Protein AF-A0A3N5ZL78-F1 (afdb_monomer_lite)

Sequence (47 aa):
GILCGISSGAAAFAALKVAARPESAGKLIVAILASTGERYISTELFQ

Secondary structure (DSSP, 8-state):
---B-HHHHHHHHHHHHHHTSGGGTTPPP-----SBGGGGTTSGGG-

Structure (mmCIF, N/CA/C/O backbone):
data_AF-A0A3N5ZL78-F1
#
_entry.id   AF-A0A3N5ZL78-F1
#
loop_
_atom_site.group_PDB
_atom_site.id
_atom_site.type_symbol
_atom_site.label_atom_id
_atom_site.label_alt_id
_atom_site.label_comp_id
_atom_site.label_asym_id
_atom_site.label_entity_id
_atom_site.label_seq_id
_atom_site.pdbx_PDB_ins_code
_atom_site.Cartn_x
_atom_site.Cartn_y
_atom_site.Cartn_z
_atom_site.occupancy
_atom_site.B_iso_or_equiv
_atom_site.auth_seq_id
_atom_site.auth_comp_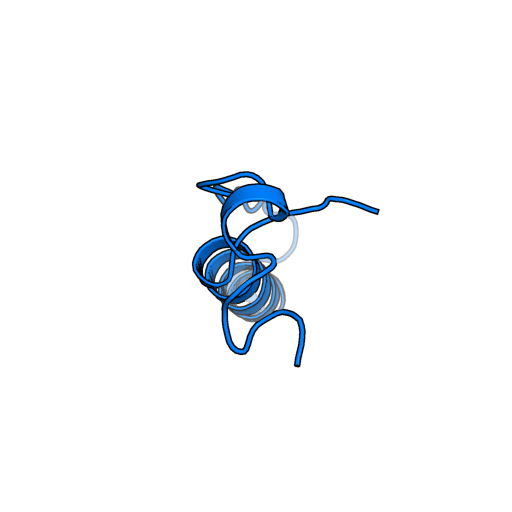id
_atom_site.auth_asym_id
_atom_site.auth_atom_id
_atom_site.pdbx_PDB_model_num
ATOM 1 N N . GLY A 1 1 ? -7.023 8.393 -11.838 1.00 91.50 1 GLY A N 1
ATOM 2 C CA . GLY A 1 1 ? -6.374 7.450 -10.902 1.00 91.50 1 GLY A CA 1
ATOM 3 C C . GLY A 1 1 ? -5.017 7.988 -10.488 1.00 91.50 1 GLY A C 1
ATOM 4 O O . GLY A 1 1 ? -4.625 9.026 -11.005 1.00 91.50 1 GLY A O 1
ATOM 5 N N . ILE A 1 2 ? -4.312 7.306 -9.582 1.00 96.88 2 ILE A N 1
ATOM 6 C CA . ILE A 1 2 ? -2.932 7.646 -9.195 1.00 96.88 2 ILE A CA 1
ATOM 7 C C . ILE A 1 2 ? -2.003 6.582 -9.785 1.00 96.88 2 ILE A C 1
ATOM 9 O O . ILE A 1 2 ? -2.051 5.425 -9.374 1.00 96.88 2 ILE A O 1
ATOM 13 N N . LEU A 1 3 ? -1.186 6.965 -10.767 1.00 97.50 3 LEU A N 1
ATOM 14 C CA . LEU A 1 3 ? -0.227 6.064 -11.405 1.00 97.50 3 LEU A CA 1
ATOM 15 C C . LEU A 1 3 ? 1.007 5.915 -10.505 1.00 97.50 3 LEU A C 1
ATOM 17 O O . LEU A 1 3 ? 1.855 6.806 -10.462 1.00 97.50 3 LEU A O 1
ATOM 21 N N . CYS A 1 4 ? 1.118 4.801 -9.784 1.00 98.19 4 CYS A N 1
ATOM 22 C CA . CYS A 1 4 ? 2.163 4.580 -8.782 1.00 98.19 4 CYS A CA 1
ATOM 23 C C . CYS A 1 4 ? 2.822 3.201 -8.911 1.00 98.19 4 CYS A C 1
ATOM 25 O O . CYS A 1 4 ? 2.294 2.308 -9.569 1.00 98.19 4 CYS A O 1
ATOM 27 N N . GLY A 1 5 ? 4.002 3.051 -8.309 1.00 98.19 5 GLY A N 1
ATOM 28 C CA . GLY A 1 5 ? 4.756 1.797 -8.333 1.00 98.19 5 GLY A CA 1
ATOM 29 C C . GLY A 1 5 ? 4.196 0.702 -7.416 1.00 98.19 5 GLY A C 1
ATOM 30 O O . GLY A 1 5 ? 3.362 0.946 -6.544 1.00 98.19 5 GLY A O 1
ATOM 31 N N . ILE A 1 6 ? 4.743 -0.508 -7.555 1.00 98.12 6 ILE A N 1
ATOM 32 C CA . ILE A 1 6 ? 4.312 -1.731 -6.847 1.00 98.12 6 ILE A CA 1
ATOM 33 C C . ILE A 1 6 ? 4.285 -1.538 -5.319 1.00 98.12 6 ILE A C 1
ATOM 35 O O . ILE A 1 6 ? 3.297 -1.863 -4.658 1.00 98.12 6 ILE A O 1
ATOM 39 N N . SER A 1 7 ? 5.345 -0.952 -4.745 1.00 98.06 7 SER A N 1
ATOM 40 C CA . SER A 1 7 ? 5.435 -0.709 -3.296 1.00 98.06 7 SER A CA 1
ATOM 41 C C . SER A 1 7 ? 4.381 0.278 -2.787 1.00 98.06 7 SER A C 1
ATOM 43 O O . SER A 1 7 ? 3.949 0.171 -1.642 1.00 98.06 7 SER A O 1
ATOM 45 N N . SER A 1 8 ? 3.916 1.195 -3.639 1.00 98.31 8 SER A N 1
ATOM 46 C CA . SER A 1 8 ? 2.841 2.138 -3.312 1.00 98.31 8 SER A CA 1
ATOM 47 C C . SER A 1 8 ? 1.499 1.418 -3.178 1.00 98.31 8 SER A C 1
ATOM 49 O O . SER A 1 8 ? 0.744 1.693 -2.248 1.00 98.31 8 SER A O 1
ATOM 51 N N . GLY A 1 9 ? 1.232 0.442 -4.053 1.00 97.94 9 GLY A N 1
ATOM 52 C CA . GLY A 1 9 ? 0.073 -0.444 -3.933 1.00 97.94 9 GLY A CA 1
ATOM 53 C C . GLY A 1 9 ? 0.113 -1.272 -2.646 1.00 97.94 9 GLY A C 1
ATOM 54 O O . GLY A 1 9 ? -0.884 -1.344 -1.929 1.00 97.94 9 GLY A O 1
ATOM 55 N N . ALA A 1 10 ? 1.281 -1.820 -2.294 1.00 98.56 10 ALA A N 1
ATOM 56 C CA . ALA A 1 10 ? 1.467 -2.546 -1.036 1.00 98.56 10 ALA A CA 1
ATOM 57 C C . ALA A 1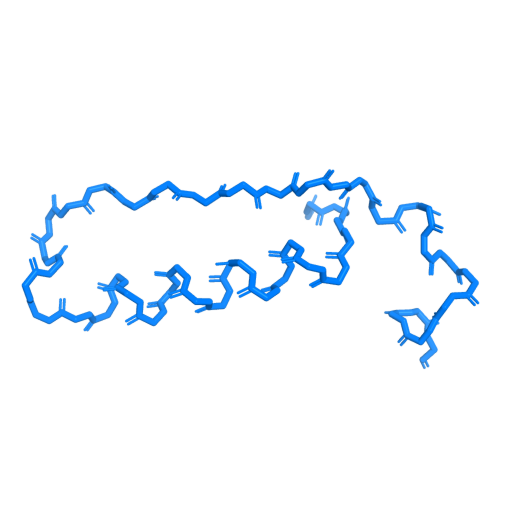 10 ? 1.231 -1.651 0.197 1.00 98.56 10 ALA A C 1
ATOM 59 O O . ALA A 1 10 ? 0.538 -2.056 1.132 1.00 98.56 10 ALA A O 1
ATOM 60 N N . ALA A 1 11 ? 1.749 -0.418 0.182 1.00 98.81 11 ALA A N 1
ATOM 61 C CA . ALA A 1 11 ? 1.529 0.555 1.249 1.00 98.81 11 ALA A CA 1
ATOM 62 C C . ALA A 1 11 ? 0.044 0.929 1.384 1.00 98.81 11 ALA A C 1
ATOM 64 O O . ALA A 1 11 ? -0.486 0.940 2.494 1.00 98.81 11 ALA A O 1
ATOM 65 N N . ALA A 1 12 ? -0.649 1.167 0.265 1.00 98.50 12 ALA A N 1
ATOM 66 C CA . ALA A 1 12 ? -2.083 1.446 0.258 1.00 98.50 12 ALA A CA 1
ATOM 67 C C . ALA A 1 12 ? -2.902 0.256 0.788 1.00 98.50 12 ALA A C 1
ATOM 69 O O . ALA A 1 12 ? -3.785 0.438 1.626 1.00 98.50 12 ALA A O 1
ATOM 70 N N . PHE A 1 13 ? -2.575 -0.971 0.372 1.00 98.62 13 PHE A N 1
ATOM 71 C CA . PHE A 1 13 ? -3.219 -2.183 0.879 1.00 98.62 13 PHE A CA 1
ATOM 72 C C . PHE A 1 13 ? -3.046 -2.328 2.396 1.00 98.62 13 PHE A C 1
ATOM 74 O O . PHE A 1 13 ? -4.023 -2.547 3.115 1.00 98.62 13 PHE A O 1
ATOM 81 N N . ALA A 1 14 ? -1.822 -2.156 2.905 1.00 98.75 14 ALA A N 1
ATOM 82 C CA . ALA A 1 14 ? -1.548 -2.210 4.337 1.00 98.75 14 ALA A CA 1
ATOM 83 C C . ALA A 1 14 ? -2.288 -1.102 5.104 1.00 98.75 14 ALA A C 1
ATOM 85 O O . ALA A 1 14 ? -2.878 -1.372 6.150 1.00 98.75 14 ALA A O 1
ATOM 86 N N . ALA A 1 15 ? -2.324 0.120 4.566 1.00 98.81 15 ALA A N 1
ATOM 87 C CA . ALA A 1 15 ? -3.049 1.239 5.160 1.00 98.81 15 ALA A CA 1
ATOM 88 C C . ALA A 1 15 ? -4.550 0.951 5.283 1.00 98.81 15 ALA A C 1
ATOM 90 O O . ALA A 1 15 ? -5.130 1.199 6.338 1.00 98.81 15 ALA A O 1
ATOM 91 N N . LEU A 1 16 ? -5.166 0.343 4.263 1.00 98.69 16 LEU A N 1
ATOM 92 C CA . LEU A 1 16 ? -6.567 -0.088 4.315 1.00 98.69 16 LEU A CA 1
ATOM 93 C C . LEU A 1 16 ? -6.796 -1.167 5.382 1.00 98.69 16 LEU A C 1
ATOM 95 O O . LEU A 1 16 ? -7.777 -1.107 6.123 1.00 98.69 16 LEU A O 1
ATOM 99 N N . LYS A 1 17 ? -5.874 -2.129 5.517 1.00 98.75 17 LYS A N 1
ATOM 100 C CA . LYS A 1 17 ? -5.941 -3.141 6.584 1.00 98.75 17 LYS A CA 1
ATOM 101 C C . LYS A 1 17 ? -5.802 -2.533 7.977 1.00 98.75 17 LYS A C 1
ATOM 103 O O . LYS A 1 17 ? -6.447 -3.014 8.901 1.00 98.75 17 LYS A O 1
ATOM 108 N N . VAL A 1 18 ? -4.979 -1.497 8.142 1.00 98.69 18 VAL A N 1
ATOM 109 C CA . VAL A 1 18 ? -4.849 -0.757 9.408 1.00 98.69 18 VAL A CA 1
ATOM 110 C C . VAL A 1 18 ? -6.104 0.067 9.691 1.00 98.69 18 VAL A C 1
ATOM 112 O O . VAL A 1 18 ? -6.596 0.045 10.817 1.00 98.69 18 VAL A O 1
ATOM 115 N N . ALA A 1 19 ? -6.654 0.746 8.685 1.00 98.69 19 ALA A N 1
ATOM 116 C CA . ALA A 1 19 ? -7.863 1.558 8.817 1.00 98.69 19 ALA A CA 1
ATOM 117 C C . ALA A 1 19 ? -9.099 0.729 9.207 1.00 98.69 19 ALA A C 1
ATOM 119 O O . ALA A 1 19 ? -9.956 1.222 9.930 1.00 98.69 19 ALA A O 1
ATOM 120 N N . ALA A 1 20 ? -9.172 -0.536 8.779 1.00 98.56 20 ALA A N 1
ATOM 121 C CA . ALA A 1 20 ? -10.267 -1.447 9.117 1.00 98.56 20 ALA A CA 1
ATOM 122 C C . ALA A 1 20 ? -10.245 -1.965 10.570 1.00 98.56 20 ALA A C 1
ATOM 124 O O . ALA A 1 20 ? -11.174 -2.659 10.982 1.00 98.56 20 ALA A O 1
ATOM 125 N N . ARG A 1 21 ? -9.190 -1.684 11.346 1.00 98.62 21 ARG A N 1
ATOM 126 C CA . ARG A 1 21 ? -9.093 -2.143 12.737 1.00 98.62 21 ARG A CA 1
ATOM 127 C C . ARG A 1 21 ? -10.004 -1.309 13.649 1.00 98.62 21 ARG A C 1
ATOM 129 O O . ARG A 1 21 ? -10.036 -0.088 13.480 1.00 98.62 21 ARG A O 1
ATOM 136 N N . PRO A 1 22 ? -10.700 -1.905 14.636 1.00 98.56 22 PRO A N 1
ATOM 137 C CA . PRO A 1 22 ? -11.588 -1.164 15.537 1.00 98.56 22 PRO A CA 1
ATOM 138 C C . PRO A 1 22 ? -10.902 0.012 16.246 1.00 98.56 22 PRO A C 1
ATOM 140 O O . PRO A 1 22 ? -11.468 1.097 16.350 1.00 98.56 22 PRO A O 1
ATOM 143 N N . GLU A 1 23 ? -9.650 -0.162 16.669 1.00 98.44 23 GLU A N 1
ATOM 144 C CA . GLU A 1 23 ? -8.848 0.872 17.326 1.00 98.44 23 GLU A CA 1
ATOM 145 C C . GLU A 1 23 ? -8.424 2.022 16.396 1.00 98.44 23 GLU A C 1
ATOM 147 O O . GLU A 1 23 ? -7.895 3.034 16.866 1.00 98.44 23 GLU A O 1
ATOM 152 N N . SER A 1 24 ? -8.624 1.874 15.085 1.00 98.62 24 SER A N 1
ATOM 153 C CA . SER A 1 24 ? -8.370 2.907 14.078 1.00 98.62 24 SER A CA 1
ATOM 154 C C . SER A 1 24 ? -9.605 3.760 13.774 1.00 98.62 24 SER A C 1
ATOM 156 O O . SER A 1 24 ? -9.496 4.717 13.009 1.00 98.62 24 SER A O 1
ATOM 158 N N . ALA A 1 25 ? -10.767 3.463 14.370 1.00 98.44 25 ALA A N 1
ATOM 159 C CA . ALA A 1 25 ? -11.992 4.226 14.151 1.00 98.44 25 ALA A CA 1
ATOM 160 C C . ALA A 1 25 ? -11.787 5.725 14.446 1.00 98.44 25 ALA A C 1
ATOM 162 O O . ALA A 1 25 ? -11.293 6.110 15.505 1.00 98.44 25 ALA A O 1
ATOM 163 N N . GLY A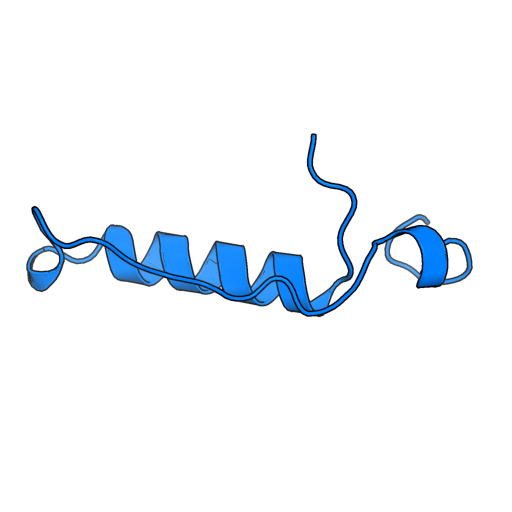 1 26 ? -12.143 6.573 13.476 1.00 98.31 26 GLY A N 1
ATOM 164 C CA . GLY A 1 26 ? -11.993 8.030 13.565 1.00 98.31 26 GLY A CA 1
ATOM 165 C C . GLY A 1 26 ? -10.559 8.559 13.426 1.00 98.31 26 GLY A C 1
ATOM 166 O O . GLY A 1 26 ? -10.368 9.772 13.476 1.00 98.31 26 GLY A O 1
ATOM 167 N N . LYS A 1 27 ? -9.548 7.700 13.232 1.00 98.69 27 LYS A N 1
ATOM 168 C CA . LYS A 1 27 ? -8.158 8.131 13.017 1.00 98.69 27 LYS A CA 1
ATOM 169 C C . LYS A 1 27 ? -7.874 8.408 11.543 1.00 98.69 27 LYS A C 1
ATOM 171 O O . LYS A 1 27 ? -8.405 7.746 10.654 1.00 98.69 27 LYS A O 1
ATOM 176 N N . LEU A 1 28 ? -6.963 9.348 11.293 1.00 98.44 28 LEU A N 1
ATOM 177 C CA . LEU A 1 28 ? -6.412 9.596 9.964 1.00 98.44 28 LEU A CA 1
ATOM 178 C C . LEU A 1 28 ? -5.172 8.722 9.741 1.00 98.44 28 LEU A C 1
ATOM 180 O O . LEU A 1 28 ? -4.182 8.851 10.459 1.00 98.44 28 LEU A O 1
ATOM 184 N N . ILE A 1 29 ? -5.222 7.851 8.733 1.00 98.50 29 ILE A N 1
ATOM 185 C CA . ILE A 1 29 ? -4.090 7.015 8.319 1.00 98.50 29 ILE A CA 1
ATOM 186 C C . ILE A 1 29 ? -3.393 7.668 7.122 1.00 98.50 29 ILE A C 1
ATOM 188 O O . ILE A 1 29 ? -4.040 7.997 6.130 1.00 98.50 29 ILE A O 1
ATOM 192 N N . VAL A 1 30 ? -2.070 7.826 7.206 1.00 98.44 30 VAL A N 1
ATOM 193 C CA . VAL A 1 30 ? -1.229 8.382 6.134 1.00 98.44 30 VAL A CA 1
ATOM 194 C C . VAL A 1 30 ? -0.320 7.284 5.584 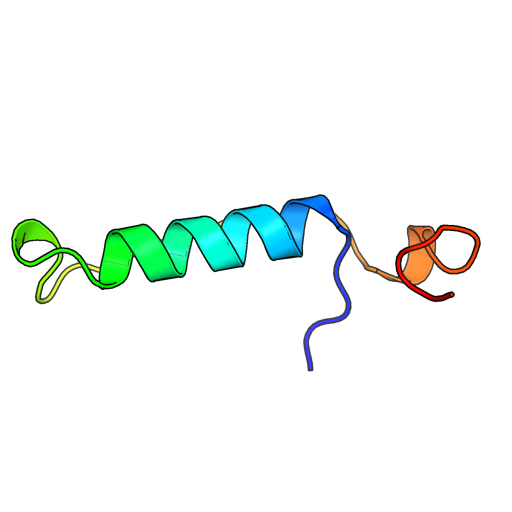1.00 98.44 30 VAL A C 1
ATOM 196 O O . VAL A 1 30 ? 0.326 6.573 6.350 1.00 98.44 30 VAL A O 1
ATOM 199 N N . ALA A 1 31 ? -0.259 7.155 4.257 1.00 98.38 31 ALA A N 1
ATOM 200 C CA . ALA A 1 31 ? 0.602 6.205 3.554 1.00 98.38 31 ALA A CA 1
ATOM 201 C C . ALA A 1 31 ? 1.380 6.907 2.435 1.00 98.38 31 ALA A C 1
ATOM 203 O O . ALA A 1 31 ? 0.849 7.792 1.765 1.00 98.38 31 ALA A O 1
ATOM 204 N N . ILE A 1 32 ? 2.634 6.501 2.230 1.00 98.44 32 ILE A N 1
ATOM 205 C CA . ILE A 1 32 ? 3.514 7.077 1.207 1.00 98.44 32 ILE A CA 1
ATOM 206 C C . ILE A 1 32 ? 3.450 6.231 -0.061 1.00 98.44 32 ILE A C 1
ATOM 208 O O . ILE A 1 32 ? 3.650 5.017 -0.025 1.00 98.44 32 ILE A O 1
ATOM 212 N N . LEU A 1 33 ? 3.239 6.902 -1.191 1.00 98.38 33 LEU A N 1
ATOM 213 C CA . LEU A 1 33 ? 3.374 6.326 -2.519 1.00 98.38 33 LEU A CA 1
ATOM 214 C C . LEU A 1 33 ? 4.741 6.745 -3.070 1.00 98.38 33 LEU A C 1
ATOM 216 O O . LEU A 1 33 ? 4.940 7.891 -3.463 1.00 98.38 33 LEU A O 1
ATOM 220 N N . ALA A 1 34 ? 5.708 5.830 -3.002 1.00 97.62 34 ALA A N 1
ATOM 221 C CA . ALA A 1 34 ? 7.134 6.148 -3.100 1.00 97.62 34 ALA A CA 1
ATOM 222 C C . ALA A 1 34 ? 7.634 6.463 -4.523 1.00 97.62 34 ALA A C 1
ATOM 224 O O . ALA A 1 34 ? 8.736 6.986 -4.680 1.00 97.62 34 ALA A O 1
ATOM 225 N N . SER A 1 35 ? 6.870 6.121 -5.563 1.00 97.69 35 SER A N 1
ATOM 226 C CA . SER A 1 35 ? 7.286 6.298 -6.957 1.00 97.69 35 SER A CA 1
ATOM 227 C C . SER A 1 35 ? 6.102 6.391 -7.917 1.00 97.69 35 SER A C 1
ATOM 229 O O . SER A 1 35 ? 5.043 5.799 -7.684 1.00 97.69 35 SER A O 1
ATOM 231 N N . THR A 1 36 ? 6.303 7.109 -9.025 1.00 97.81 36 THR A N 1
ATOM 232 C CA . THR A 1 36 ? 5.381 7.116 -10.165 1.00 97.81 36 THR A CA 1
ATOM 233 C C . THR A 1 36 ? 5.368 5.740 -10.835 1.00 97.81 36 THR A C 1
ATOM 235 O O . THR A 1 36 ? 6.376 5.032 -10.870 1.00 97.81 36 THR A O 1
ATOM 238 N N . GLY A 1 37 ? 4.209 5.337 -11.360 1.00 97.38 37 GLY A N 1
ATOM 239 C CA . GLY A 1 37 ? 4.049 4.042 -1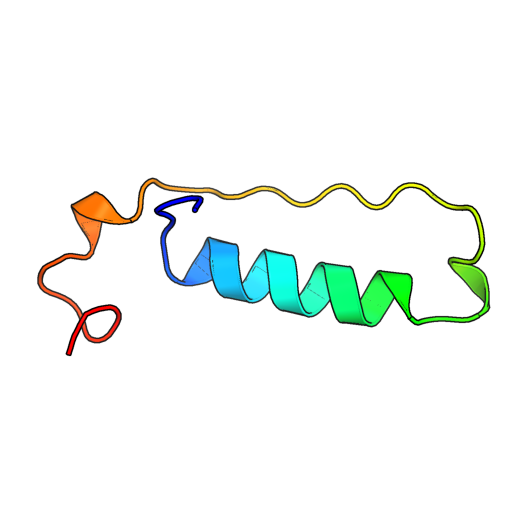2.031 1.00 97.38 37 GLY A CA 1
ATOM 240 C C . GLY A 1 37 ? 4.742 3.976 -13.395 1.00 97.38 37 GLY A C 1
ATOM 241 O O . GLY A 1 37 ? 5.090 2.889 -13.836 1.00 97.38 37 GLY A O 1
ATOM 242 N N . GLU A 1 38 ? 5.024 5.121 -14.029 1.00 97.88 38 GLU A N 1
ATOM 243 C CA . GLU A 1 38 ? 5.688 5.194 -15.344 1.00 97.88 38 GLU A CA 1
ATOM 244 C C . GLU A 1 38 ? 7.052 4.484 -15.369 1.00 97.88 38 GLU A C 1
ATOM 246 O O . GLU A 1 38 ? 7.432 3.879 -16.368 1.00 97.88 38 GLU A O 1
ATOM 251 N N . ARG A 1 39 ? 7.769 4.483 -14.237 1.00 97.31 39 ARG A N 1
ATOM 252 C CA . ARG A 1 39 ? 9.070 3.819 -14.094 1.00 97.31 39 ARG A CA 1
ATOM 253 C C . ARG A 1 39 ? 8.975 2.298 -14.264 1.00 97.31 39 ARG A C 1
ATOM 255 O O . ARG A 1 39 ? 9.991 1.655 -14.503 1.00 97.31 39 ARG A O 1
ATOM 262 N N . TYR A 1 40 ? 7.781 1.730 -14.123 1.00 97.31 40 TYR A N 1
ATOM 263 C CA . TYR A 1 40 ? 7.555 0.290 -14.055 1.00 97.31 40 TYR A CA 1
ATOM 264 C C . TYR A 1 40 ? 6.847 -0.272 -15.291 1.00 97.31 40 TYR A C 1
ATOM 266 O O . TYR A 1 40 ? 6.463 -1.433 -15.268 1.00 97.31 40 TYR A O 1
ATOM 274 N N . ILE A 1 41 ? 6.695 0.503 -16.374 1.00 97.56 41 ILE A N 1
ATOM 275 C CA . ILE A 1 41 ? 6.002 0.066 -17.607 1.00 97.56 41 ILE A CA 1
ATOM 276 C C . ILE A 1 41 ? 6.577 -1.245 -18.175 1.00 97.56 41 ILE A C 1
ATOM 278 O O . ILE A 1 41 ? 5.849 -2.022 -18.780 1.00 97.56 41 ILE A O 1
ATOM 282 N N . SER A 1 42 ? 7.867 -1.511 -17.963 1.00 97.06 42 SER A N 1
ATOM 283 C CA . SER A 1 42 ? 8.554 -2.725 -18.417 1.00 97.06 42 SER A CA 1
ATOM 284 C C . SER A 1 42 ? 8.609 -3.860 -17.383 1.00 97.06 42 SER A C 1
ATOM 286 O O . SER A 1 42 ? 9.356 -4.815 -17.579 1.00 97.06 42 SER A O 1
ATOM 288 N N . THR A 1 43 ? 7.882 -3.763 -16.265 1.00 97.62 43 THR A N 1
ATOM 289 C CA . THR A 1 43 ? 7.840 -4.802 -15.221 1.00 97.62 43 THR A CA 1
ATOM 290 C C . THR A 1 43 ? 6.473 -5.485 -15.177 1.00 97.62 43 THR A C 1
ATOM 292 O O . THR A 1 43 ? 5.500 -4.979 -15.729 1.00 97.62 43 THR A O 1
ATOM 295 N N . GLU A 1 44 ? 6.362 -6.567 -14.400 1.00 97.12 44 GLU A N 1
ATOM 296 C CA . GLU A 1 44 ? 5.112 -7.318 -14.144 1.00 97.12 44 GLU A CA 1
ATOM 297 C C . GLU A 1 44 ? 3.938 -6.477 -13.604 1.00 97.12 44 GLU A C 1
ATOM 299 O O . GLU A 1 44 ? 2.827 -6.969 -13.481 1.00 97.12 44 GLU A O 1
ATOM 304 N N . LEU A 1 45 ? 4.153 -5.206 -13.248 1.00 96.56 45 LEU A N 1
ATOM 305 C CA . LEU A 1 45 ? 3.055 -4.332 -12.833 1.00 96.56 45 LEU A CA 1
ATOM 306 C C . LEU A 1 45 ? 2.100 -4.023 -14.001 1.00 96.56 45 LEU A C 1
ATOM 308 O O . LEU A 1 45 ? 0.939 -3.701 -13.762 1.00 96.56 45 LEU A O 1
ATOM 312 N N . PHE A 1 46 ? 2.598 -4.090 -15.240 1.00 96.25 46 PHE A N 1
ATOM 313 C CA . PHE A 1 46 ? 1.854 -3.785 -16.466 1.00 96.25 46 PHE A CA 1
ATOM 314 C C . PHE A 1 46 ? 1.883 -4.941 -17.482 1.00 96.25 46 PHE A C 1
ATOM 316 O O . PHE A 1 46 ? 1.724 -4.702 -18.680 1.00 96.25 46 PHE A O 1
ATOM 323 N N . GLN A 1 47 ? 2.119 -6.172 -17.025 1.00 92.38 47 GLN A N 1
ATOM 324 C CA . GLN A 1 47 ? 1.886 -7.404 -17.791 1.00 92.38 47 GLN A CA 1
ATOM 325 C C . GLN A 1 47 ? 0.639 -8.096 -17.240 1.00 92.38 47 GLN A C 1
ATOM 327 O O . GLN A 1 47 ? -0.135 -8.630 -18.063 1.00 92.38 47 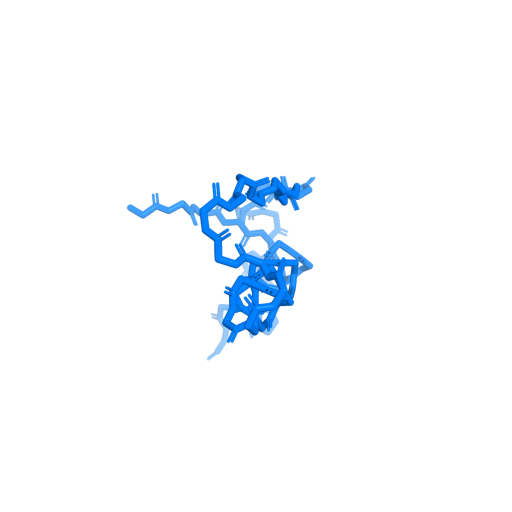GLN A O 1
#

pLDDT: mean 97.83, std 1.39, range [91.5, 98.81]

Radius of gyration: 12.98 Å; chains: 1; bounding box: 21×17×36 Å

Foldseek 3Di:
DAQADPVLVVQVVVQVVVCPDPVNPPPDGDTDRPGGNVVCCVDPVPD